Protein AF-A0A2A2KSS5-F1 (afdb_monomer)

Secondary structure (DSSP, 8-state):
----EEEEEETTEEEEEETTTTEEEEEEGGGEEEEEEETTEEEEEESS-EEEE-S-TTHHHHHHHHHHHHHHHHHHHHHTTPPPHHHHS--------------TTTT----

pLDDT: mean 75.96, std 18.93, range [24.42, 93.38]

Radius of gyration: 15.43 Å; Cα contacts (8 Å, |Δi|>4): 137; chains: 1; bounding box: 44×26×37 Å

Organism: NCBI:txid2018661

Mean predicted aligned error: 9.78 Å

Structure (mmCIF, N/CA/C/O backbone):
data_AF-A0A2A2KSS5-F1
#
_entry.id   AF-A0A2A2KSS5-F1
#
loop_
_atom_site.group_PDB
_atom_site.id
_atom_site.type_symbol
_atom_site.label_atom_id
_atom_site.label_alt_id
_atom_site.label_comp_id
_atom_site.label_asym_id
_atom_site.label_entity_id
_atom_site.label_seq_id
_atom_site.pdbx_PDB_ins_code
_atom_site.Cartn_x
_atom_site.Cartn_y
_atom_site.Cartn_z
_atom_site.occupancy
_atom_site.B_iso_or_equiv
_atom_site.auth_seq_id
_atom_site.auth_comp_id
_atom_site.auth_asym_id
_atom_site.auth_atom_id
_atom_site.pdbx_PDB_model_num
ATOM 1 N N . MET A 1 1 ? 13.606 13.148 -5.983 1.00 51.62 1 MET A N 1
ATOM 2 C CA . MET A 1 1 ? 14.806 12.299 -5.816 1.00 51.62 1 MET A CA 1
ATOM 3 C C . MET A 1 1 ? 14.362 10.860 -6.020 1.00 51.62 1 MET A C 1
ATOM 5 O O . MET A 1 1 ? 13.436 10.450 -5.338 1.00 51.62 1 MET A O 1
ATOM 9 N N . ALA A 1 2 ? 14.911 10.143 -7.002 1.00 62.12 2 ALA A N 1
ATOM 10 C CA . ALA A 1 2 ? 14.554 8.746 -7.258 1.00 62.12 2 ALA A CA 1
ATOM 11 C C . ALA A 1 2 ? 15.595 7.844 -6.593 1.00 62.12 2 ALA A C 1
ATOM 13 O O . ALA A 1 2 ? 16.792 8.055 -6.786 1.00 62.12 2 ALA A O 1
ATOM 14 N N . ILE A 1 3 ? 15.150 6.883 -5.785 1.00 73.44 3 ILE A N 1
ATOM 15 C CA . ILE A 1 3 ? 16.039 5.982 -5.050 1.00 73.44 3 ILE A CA 1
ATOM 16 C C . ILE A 1 3 ? 15.659 4.548 -5.391 1.00 73.44 3 ILE A C 1
ATOM 18 O O . ILE A 1 3 ? 14.482 4.192 -5.377 1.00 73.44 3 ILE A O 1
ATOM 22 N N . LYS A 1 4 ? 16.662 3.721 -5.696 1.00 79.06 4 LYS A N 1
ATOM 23 C CA . LYS A 1 4 ? 16.450 2.292 -5.918 1.00 79.06 4 LYS A CA 1
ATOM 24 C C . LYS A 1 4 ? 16.136 1.620 -4.582 1.00 79.06 4 LYS A C 1
ATOM 26 O O . LYS A 1 4 ? 16.956 1.661 -3.661 1.00 79.06 4 LYS A O 1
ATOM 31 N N . GLY A 1 5 ? 14.975 0.981 -4.504 1.00 80.81 5 GLY A N 1
ATOM 32 C CA . GLY A 1 5 ? 14.523 0.283 -3.310 1.00 80.81 5 GLY A CA 1
ATOM 33 C C . GLY A 1 5 ? 13.651 -0.924 -3.622 1.00 80.81 5 GLY A C 1
ATOM 34 O O . GLY A 1 5 ? 13.221 -1.120 -4.756 1.00 80.81 5 GLY A O 1
ATOM 35 N N . GLU A 1 6 ? 13.428 -1.736 -2.599 1.00 85.62 6 GLU A N 1
ATOM 36 C CA . GLU A 1 6 ? 12.534 -2.886 -2.594 1.00 85.62 6 GLU A CA 1
ATOM 37 C C . GLU A 1 6 ? 11.290 -2.532 -1.777 1.00 85.62 6 GLU A C 1
ATOM 39 O O . GLU A 1 6 ? 11.400 -2.031 -0.657 1.00 85.62 6 GLU A O 1
ATOM 44 N N . ALA A 1 7 ? 10.106 -2.775 -2.338 1.00 86.12 7 ALA A N 1
ATOM 45 C CA . ALA A 1 7 ? 8.838 -2.601 -1.643 1.00 86.12 7 ALA A CA 1
ATOM 46 C C . ALA A 1 7 ? 8.233 -3.975 -1.347 1.00 86.12 7 ALA A C 1
ATOM 48 O O . ALA A 1 7 ? 8.033 -4.779 -2.256 1.00 86.12 7 ALA A O 1
ATOM 49 N N . ARG A 1 8 ? 7.913 -4.240 -0.081 1.00 90.25 8 ARG A N 1
ATOM 50 C CA . ARG A 1 8 ? 7.323 -5.504 0.370 1.00 90.25 8 ARG A CA 1
ATOM 51 C C . ARG A 1 8 ? 6.219 -5.267 1.380 1.00 90.25 8 ARG A C 1
ATOM 53 O O . ARG A 1 8 ? 6.309 -4.378 2.223 1.00 90.25 8 ARG A O 1
ATOM 60 N N . VAL A 1 9 ? 5.175 -6.085 1.327 1.00 88.31 9 VAL A N 1
ATOM 61 C CA . VAL A 1 9 ? 4.149 -6.081 2.372 1.00 88.31 9 VAL A CA 1
ATOM 62 C C . VAL A 1 9 ? 4.586 -7.018 3.487 1.00 88.31 9 VAL A C 1
ATOM 64 O O . VAL A 1 9 ? 4.787 -8.210 3.265 1.00 88.31 9 VAL A O 1
ATOM 67 N N . GLN A 1 10 ? 4.696 -6.481 4.696 1.00 88.31 10 GLN A N 1
ATOM 68 C CA . GLN A 1 10 ? 5.010 -7.229 5.900 1.00 88.31 10 GLN A CA 1
ATOM 69 C C . GLN A 1 10 ? 3.878 -7.043 6.917 1.00 88.31 10 GLN A C 1
ATOM 71 O O . GLN A 1 10 ? 3.696 -5.968 7.488 1.00 88.31 10 GLN A O 1
ATOM 76 N N . TYR A 1 11 ? 3.106 -8.109 7.146 1.00 87.88 11 TYR A N 1
ATOM 77 C CA . TYR A 1 11 ? 1.932 -8.119 8.027 1.00 87.88 11 TYR A CA 1
ATOM 78 C C . TYR A 1 11 ? 0.890 -7.040 7.671 1.00 87.88 11 TYR A C 1
ATOM 80 O O . TYR A 1 11 ? 0.145 -7.188 6.703 1.00 87.88 11 TYR A O 1
ATOM 88 N N . SER A 1 12 ? 0.809 -5.981 8.477 1.00 88.19 12 SER A N 1
ATOM 89 C CA . SER A 1 12 ? -0.118 -4.857 8.339 1.00 88.19 12 SER A CA 1
ATOM 90 C C . SER A 1 12 ? 0.539 -3.607 7.747 1.00 88.19 12 SER A C 1
ATOM 92 O O . SER A 1 12 ? -0.116 -2.567 7.680 1.00 88.19 12 SER A O 1
ATOM 94 N N . SER A 1 13 ? 1.793 -3.698 7.293 1.00 90.75 13 SER A N 1
ATOM 95 C CA . SER A 1 13 ? 2.575 -2.560 6.806 1.00 90.75 13 SER A CA 1
ATOM 96 C C . SER A 1 13 ? 3.183 -2.813 5.428 1.00 90.75 13 SER A C 1
ATOM 98 O O . SER A 1 13 ? 3.660 -3.905 5.127 1.00 90.75 13 SER A O 1
ATOM 100 N N . LEU A 1 14 ? 3.207 -1.774 4.598 1.00 88.75 14 LEU A N 1
ATOM 101 C CA . LEU A 1 14 ? 4.047 -1.676 3.413 1.00 88.75 14 LEU A CA 1
ATOM 102 C C . LEU A 1 14 ? 5.426 -1.163 3.844 1.00 88.75 14 LEU A C 1
ATOM 104 O O . LEU A 1 14 ? 5.542 -0.069 4.398 1.00 88.75 14 LEU A O 1
ATOM 108 N N . VAL A 1 15 ? 6.458 -1.965 3.617 1.00 88.62 15 VAL A N 1
ATOM 109 C CA . VAL A 1 15 ? 7.848 -1.652 3.948 1.00 88.62 15 VAL A CA 1
ATOM 110 C C . VAL A 1 15 ? 8.596 -1.346 2.660 1.00 88.62 15 VAL A C 1
ATOM 112 O O . VAL A 1 15 ? 8.550 -2.133 1.716 1.00 88.62 15 VAL A O 1
ATOM 115 N N . ILE A 1 16 ? 9.263 -0.198 2.620 1.00 87.12 16 ILE A N 1
ATOM 116 C CA . ILE A 1 16 ? 10.089 0.241 1.497 1.00 87.12 16 ILE A CA 1
ATOM 117 C C . ILE A 1 16 ? 11.516 0.392 2.000 1.00 87.12 16 ILE A C 1
ATOM 119 O O . ILE A 1 16 ? 11.781 1.200 2.889 1.00 87.12 16 ILE A O 1
ATOM 123 N N . GLU A 1 17 ? 12.426 -0.380 1.424 1.00 86.31 17 GLU A N 1
ATOM 124 C CA . GLU A 1 17 ? 13.833 -0.420 1.808 1.00 86.31 17 GLU A CA 1
ATOM 125 C C . GLU A 1 17 ? 14.718 0.039 0.655 1.00 86.31 17 GLU A C 1
ATOM 127 O O . GLU A 1 17 ? 14.712 -0.539 -0.429 1.00 86.31 17 GLU A O 1
ATOM 132 N N . GLY A 1 18 ? 15.505 1.085 0.888 1.00 84.00 18 GLY A N 1
ATOM 133 C CA . GLY A 1 18 ? 16.544 1.541 -0.027 1.00 84.00 18 GLY A CA 1
ATOM 134 C C . GLY A 1 18 ? 17.898 0.960 0.350 1.00 84.00 18 GLY A C 1
ATOM 135 O O . GLY A 1 18 ? 18.271 0.945 1.524 1.00 84.00 18 GLY A O 1
ATOM 136 N N . LYS A 1 19 ? 18.673 0.519 -0.647 1.00 75.81 19 LYS A N 1
ATOM 137 C CA . LYS A 1 19 ? 20.056 0.067 -0.416 1.00 75.81 19 LYS A CA 1
ATOM 138 C C . LYS A 1 19 ? 21.033 1.249 -0.325 1.00 75.81 19 LYS A C 1
ATOM 140 O O . LYS A 1 19 ? 21.950 1.206 0.489 1.00 75.81 19 LYS A O 1
ATOM 145 N N . TYR A 1 20 ? 20.828 2.294 -1.138 1.00 73.12 20 TYR A N 1
ATOM 146 C CA . TYR A 1 20 ? 21.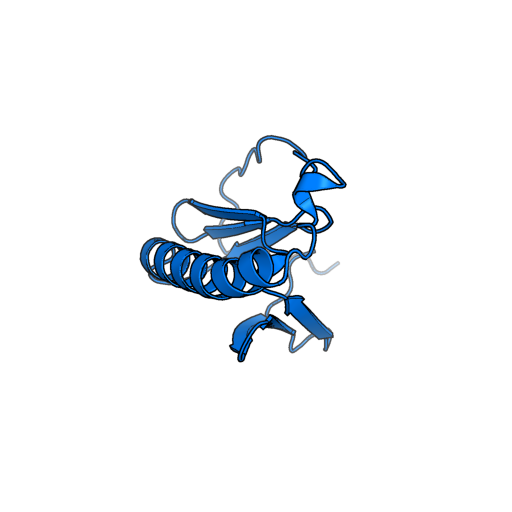671 3.498 -1.199 1.00 73.12 2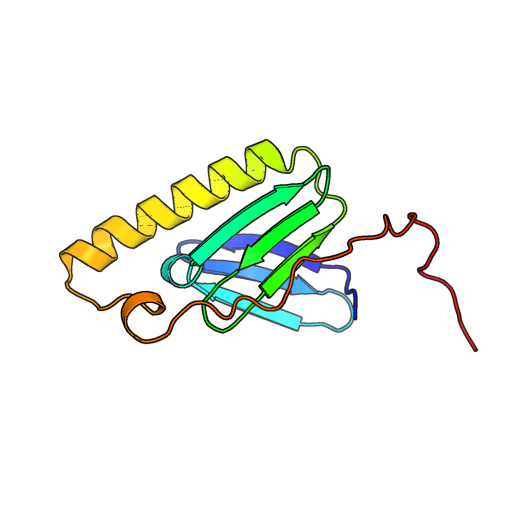0 TYR A CA 1
ATOM 147 C C . T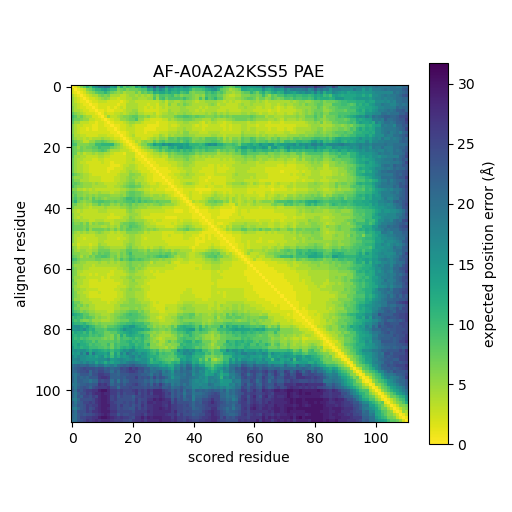YR A 1 20 ? 20.855 4.747 -1.608 1.00 73.12 20 TYR A C 1
ATOM 149 O O . TYR A 1 20 ? 20.405 4.797 -2.753 1.00 73.12 20 TYR A O 1
ATOM 157 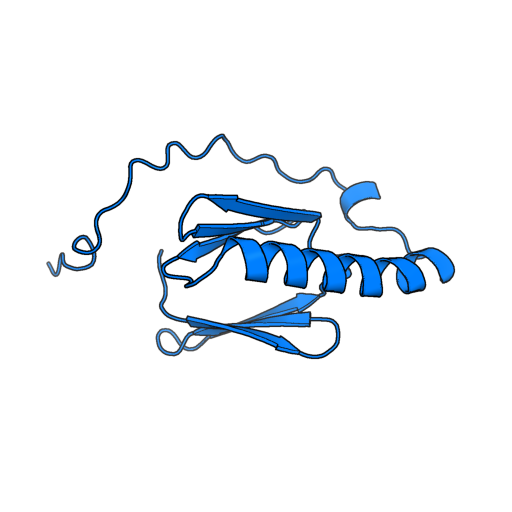N N . PRO A 1 21 ? 20.695 5.768 -0.737 1.00 72.81 21 PRO A N 1
ATOM 158 C CA . PRO A 1 21 ? 21.017 5.754 0.693 1.00 72.81 21 PRO A CA 1
ATOM 159 C C . PRO A 1 21 ? 20.269 4.630 1.419 1.00 72.81 21 PRO A C 1
ATOM 161 O O . PRO A 1 21 ? 19.196 4.212 0.986 1.00 72.81 21 PRO A O 1
ATOM 164 N N . LYS A 1 22 ? 20.851 4.114 2.506 1.00 80.06 22 LYS A N 1
ATOM 165 C CA . LYS A 1 22 ? 20.187 3.091 3.314 1.00 80.06 22 LYS A CA 1
ATOM 166 C C . LYS A 1 22 ? 19.040 3.744 4.075 1.00 80.06 22 LYS A C 1
ATOM 168 O O . LYS A 1 22 ? 19.283 4.584 4.938 1.00 80.06 22 LYS A O 1
ATOM 173 N N . PHE A 1 23 ? 17.812 3.363 3.754 1.00 83.56 23 PHE A N 1
ATOM 174 C CA . PHE A 1 23 ? 16.628 3.803 4.481 1.00 83.56 23 PHE A CA 1
ATOM 175 C C . PHE A 1 23 ? 15.611 2.672 4.543 1.00 83.56 23 PHE A C 1
ATOM 177 O O . PHE A 1 23 ? 15.571 1.810 3.667 1.00 83.56 23 PHE A O 1
ATOM 184 N N . GLU A 1 24 ? 14.782 2.701 5.574 1.00 85.56 24 GLU A N 1
ATOM 185 C CA . GLU A 1 24 ? 13.627 1.830 5.712 1.00 85.56 24 GLU A CA 1
ATOM 186 C C . GLU A 1 24 ? 12.444 2.720 6.076 1.00 85.56 24 GLU A C 1
ATOM 188 O O . GLU A 1 24 ? 12.501 3.480 7.042 1.00 85.56 24 GLU A O 1
ATOM 193 N N . MET A 1 25 ? 11.384 2.652 5.281 1.00 85.00 25 MET A N 1
ATOM 194 C CA . MET A 1 25 ? 10.135 3.348 5.543 1.00 85.00 25 MET A CA 1
ATOM 195 C C . MET A 1 25 ? 9.034 2.315 5.739 1.00 85.00 25 MET A C 1
ATOM 197 O O . MET A 1 25 ? 8.804 1.473 4.873 1.00 85.00 25 MET A O 1
ATOM 201 N N . ARG A 1 26 ? 8.339 2.387 6.876 1.00 88.69 26 ARG A N 1
ATOM 202 C CA . ARG A 1 26 ? 7.198 1.520 7.184 1.00 88.69 26 ARG A CA 1
ATOM 203 C C . ARG A 1 26 ? 5.918 2.331 7.179 1.00 88.69 26 ARG A C 1
ATOM 205 O O . ARG A 1 26 ? 5.767 3.257 7.970 1.00 88.69 26 ARG A O 1
ATOM 212 N N . ILE A 1 27 ? 4.985 1.944 6.322 1.00 87.94 27 ILE A N 1
ATOM 213 C CA . ILE A 1 27 ? 3.681 2.585 6.191 1.00 87.94 27 ILE A CA 1
ATOM 214 C C . ILE A 1 27 ? 2.606 1.568 6.555 1.00 87.94 27 ILE A C 1
ATOM 216 O O . ILE A 1 27 ? 2.484 0.554 5.869 1.00 87.94 27 ILE A O 1
ATOM 220 N N . PRO A 1 28 ? 1.788 1.810 7.589 1.00 89.56 28 PRO A N 1
ATOM 221 C CA . PRO A 1 28 ? 0.643 0.956 7.867 1.00 89.56 28 PRO A CA 1
ATOM 222 C C . PRO A 1 28 ? -0.329 0.955 6.682 1.00 89.56 28 PRO A C 1
ATOM 224 O O . PRO A 1 28 ? -0.707 2.011 6.176 1.00 89.56 28 PRO A O 1
ATOM 227 N N . LEU A 1 29 ? -0.792 -0.225 6.268 1.00 89.88 29 LEU A N 1
ATOM 228 C CA . LEU A 1 29 ? -1.701 -0.387 5.127 1.00 89.88 29 LEU A CA 1
ATOM 229 C C . LEU A 1 29 ? -3.007 0.401 5.304 1.00 89.88 29 LEU A C 1
ATOM 231 O O . LEU A 1 29 ? -3.574 0.883 4.330 1.00 89.88 29 LEU A O 1
ATOM 235 N N . VAL A 1 30 ? -3.466 0.584 6.544 1.00 89.12 30 VAL A N 1
ATOM 236 C CA . VAL A 1 30 ? -4.664 1.380 6.855 1.00 89.12 30 VAL A CA 1
ATOM 237 C C . VAL A 1 30 ? -4.518 2.866 6.499 1.00 89.12 30 VAL A C 1
ATOM 239 O O . VAL A 1 30 ? -5.530 3.502 6.210 1.00 89.12 30 VAL A O 1
ATOM 242 N N . LYS A 1 31 ? -3.283 3.397 6.466 1.00 85.75 31 LYS A N 1
ATOM 243 C CA . LYS A 1 31 ? -2.980 4.788 6.086 1.00 85.75 31 LYS A CA 1
ATOM 244 C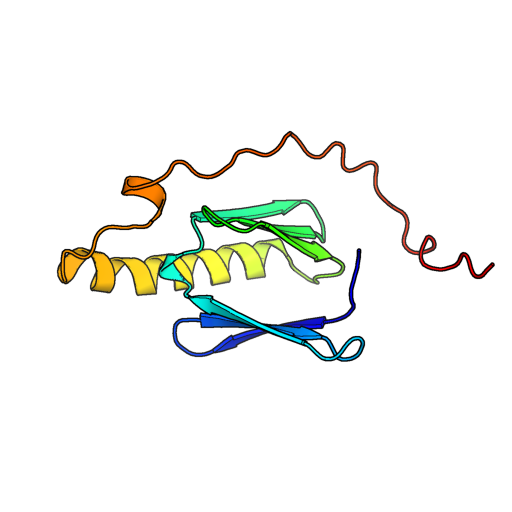 C . LYS A 1 31 ? -2.947 5.008 4.573 1.00 85.75 31 LYS A C 1
ATOM 246 O O . LYS A 1 31 ? -3.013 6.143 4.108 1.00 85.75 31 LYS A O 1
ATOM 251 N N . ILE A 1 32 ? -2.834 3.936 3.786 1.00 88.00 32 ILE A N 1
ATOM 252 C CA . ILE A 1 32 ? -2.879 4.027 2.326 1.00 88.00 32 ILE A CA 1
ATOM 253 C C . ILE A 1 32 ? -4.308 4.377 1.936 1.00 88.00 32 ILE A C 1
ATOM 255 O O . ILE A 1 32 ? -5.219 3.599 2.199 1.00 88.00 32 ILE A O 1
ATOM 259 N N . GLY A 1 33 ? -4.502 5.542 1.327 1.00 83.44 33 GLY A N 1
ATOM 260 C CA . GLY A 1 33 ? -5.790 6.057 0.871 1.00 83.44 33 GLY A CA 1
ATOM 261 C C . GLY A 1 33 ? -6.131 5.588 -0.536 1.00 83.44 33 GLY A C 1
ATOM 262 O O . GLY A 1 33 ? -7.255 5.150 -0.786 1.00 83.44 33 GLY A O 1
ATOM 263 N N . TYR A 1 34 ? -5.144 5.647 -1.427 1.00 86.50 34 TYR A N 1
ATOM 264 C CA . TYR A 1 34 ? -5.334 5.505 -2.858 1.00 86.50 34 TYR A CA 1
ATOM 265 C C . TYR A 1 34 ? -4.189 4.734 -3.510 1.00 86.50 34 TYR A C 1
ATOM 267 O O . TYR A 1 34 ? -3.031 4.883 -3.128 1.00 86.50 34 TYR A O 1
ATOM 275 N N . ILE A 1 35 ? -4.527 3.882 -4.476 1.00 90.12 35 ILE A N 1
ATOM 276 C CA . ILE A 1 35 ? -3.570 3.031 -5.186 1.00 90.12 35 ILE A CA 1
ATOM 277 C C . ILE A 1 35 ? -3.985 3.013 -6.655 1.00 90.12 35 ILE A C 1
ATOM 279 O O . ILE A 1 35 ? -5.059 2.496 -6.979 1.00 90.12 35 ILE A O 1
ATOM 283 N N . GLU A 1 36 ? -3.142 3.542 -7.530 1.00 89.44 36 GLU A N 1
ATOM 284 C CA . GLU A 1 36 ? -3.326 3.571 -8.980 1.00 89.44 36 GLU A CA 1
ATOM 285 C C . GLU A 1 36 ? -2.133 2.952 -9.698 1.00 89.44 36 GLU A C 1
ATOM 287 O O . GLU A 1 36 ? -1.034 2.870 -9.157 1.00 89.44 36 GLU A O 1
ATOM 292 N N . SER A 1 37 ? -2.369 2.491 -10.923 1.00 88.06 37 SER A N 1
ATOM 293 C CA . SER A 1 37 ? -1.313 1.995 -11.800 1.00 88.06 37 SER A CA 1
ATOM 294 C C . SER A 1 37 ? -1.474 2.612 -13.181 1.00 88.06 37 SER A C 1
ATOM 296 O O . SER A 1 37 ? -2.562 2.512 -13.755 1.00 88.06 37 SER A O 1
ATOM 298 N N . GLU A 1 38 ? -0.400 3.154 -13.736 1.00 85.31 38 GLU A N 1
ATOM 299 C CA . GLU A 1 38 ? -0.340 3.649 -15.109 1.00 85.31 38 GLU A CA 1
ATOM 300 C C . GLU A 1 38 ? 0.892 3.033 -15.780 1.00 85.31 38 GLU A C 1
ATOM 302 O O . GLU A 1 38 ? 2.025 3.333 -15.412 1.00 85.31 38 GLU A O 1
ATOM 307 N N . GLY A 1 39 ? 0.680 2.100 -16.712 1.00 83.50 39 GLY A N 1
ATOM 308 C CA . GLY A 1 39 ? 1.775 1.345 -17.330 1.00 83.50 39 GLY A CA 1
ATOM 309 C C . GLY A 1 39 ? 2.569 0.515 -16.312 1.00 83.50 39 GLY A C 1
ATOM 310 O O . GLY A 1 39 ? 2.019 -0.385 -15.678 1.00 83.50 39 GLY A O 1
ATOM 311 N N . ASP A 1 40 ? 3.860 0.815 -16.180 1.00 82.75 40 ASP A N 1
ATOM 312 C CA . ASP A 1 40 ? 4.826 0.196 -15.260 1.00 82.75 40 ASP A CA 1
ATOM 313 C C . ASP A 1 40 ? 4.997 0.972 -13.938 1.00 82.75 40 ASP A C 1
ATOM 315 O O . ASP A 1 40 ? 5.868 0.647 -13.121 1.00 82.75 40 ASP A O 1
ATOM 319 N N . ILE A 1 41 ? 4.168 1.999 -13.730 1.00 85.00 41 ILE A N 1
ATOM 320 C CA . ILE A 1 41 ? 4.207 2.889 -12.572 1.00 85.00 41 ILE A CA 1
ATOM 321 C C . ILE A 1 41 ? 3.080 2.514 -11.610 1.00 85.00 41 ILE A C 1
ATOM 323 O O . I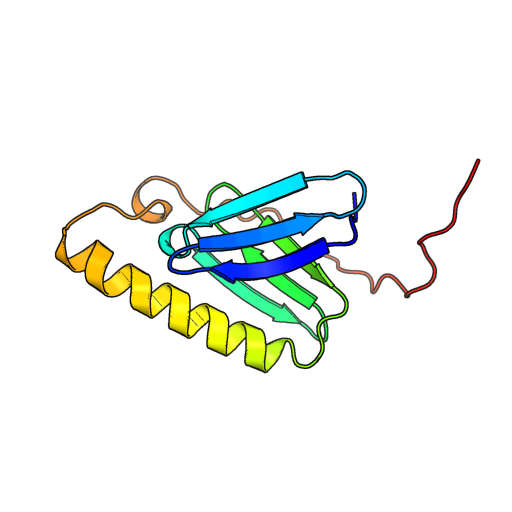LE A 1 41 ? 1.914 2.432 -12.003 1.00 85.00 41 ILE A O 1
ATOM 327 N N . LEU A 1 42 ? 3.416 2.333 -10.332 1.00 89.31 42 LEU A N 1
ATOM 328 C CA . LEU A 1 42 ? 2.451 2.200 -9.241 1.00 89.31 42 LEU A CA 1
ATOM 329 C C . LEU A 1 42 ? 2.477 3.466 -8.376 1.00 89.31 42 LEU A C 1
ATOM 331 O O . LEU A 1 42 ? 3.504 3.800 -7.785 1.00 89.31 42 LEU A O 1
ATOM 335 N N . ASP A 1 43 ? 1.341 4.151 -8.287 1.00 89.38 43 ASP A N 1
ATOM 336 C CA . ASP A 1 43 ? 1.144 5.351 -7.472 1.00 89.38 43 ASP A CA 1
ATOM 337 C C . ASP A 1 43 ? 0.362 4.987 -6.206 1.00 89.38 43 ASP A C 1
ATOM 339 O O . ASP A 1 43 ? -0.805 4.593 -6.266 1.00 89.38 43 ASP A O 1
ATOM 343 N N . VAL A 1 44 ? 1.016 5.096 -5.051 1.00 88.19 44 VAL A N 1
ATOM 344 C CA . VAL A 1 44 ? 0.452 4.788 -3.734 1.00 88.19 44 VAL A CA 1
ATOM 345 C C . VAL A 1 44 ? 0.409 6.068 -2.910 1.00 88.19 44 VAL A C 1
ATOM 347 O O . VAL A 1 44 ? 1.448 6.640 -2.580 1.00 88.19 44 VAL A O 1
ATOM 350 N N . ARG A 1 45 ? -0.793 6.508 -2.534 1.00 87.44 45 ARG A N 1
ATOM 351 C CA . ARG A 1 45 ? -1.020 7.758 -1.795 1.00 87.44 45 ARG A CA 1
ATOM 352 C C . ARG A 1 45 ? -1.695 7.481 -0.460 1.00 87.44 45 ARG A C 1
ATOM 354 O O . ARG A 1 45 ? -2.626 6.678 -0.377 1.00 87.44 45 ARG A O 1
ATOM 361 N N . GLY A 1 46 ? -1.247 8.169 0.575 1.00 83.50 46 GLY A N 1
ATOM 362 C CA . GLY A 1 46 ? -1.948 8.340 1.844 1.00 83.50 46 GLY A CA 1
ATOM 363 C C . GLY A 1 46 ? -2.272 9.812 2.070 1.00 83.50 46 GLY A C 1
ATOM 364 O O . GLY A 1 46 ? -2.085 10.632 1.176 1.00 83.50 46 GLY A O 1
ATOM 365 N N . CYS A 1 47 ? -2.744 10.158 3.266 1.00 79.06 47 CYS A N 1
ATOM 366 C CA . CYS A 1 47 ? -3.048 11.558 3.582 1.00 79.06 47 CYS A CA 1
ATOM 367 C C . CYS A 1 47 ? -1.776 12.419 3.667 1.00 79.06 47 CYS A C 1
ATOM 369 O O . CYS A 1 47 ? -1.780 13.561 3.223 1.00 79.06 47 CYS A O 1
ATOM 371 N N . GLU A 1 48 ? -0.688 11.843 4.188 1.00 78.31 48 GLU A N 1
ATOM 372 C CA . GLU A 1 48 ? 0.575 12.542 4.476 1.00 78.31 48 GLU A CA 1
ATOM 373 C C . GLU A 1 48 ? 1.732 12.133 3.548 1.00 78.31 48 GLU A C 1
ATOM 375 O O . GLU A 1 48 ? 2.856 12.609 3.701 1.00 78.31 48 GLU A O 1
ATOM 380 N N . PHE A 1 49 ? 1.504 11.212 2.607 1.00 81.12 49 PHE A N 1
ATOM 381 C CA . PHE A 1 49 ? 2.571 10.681 1.759 1.00 81.12 49 PHE A CA 1
ATOM 382 C C . PHE A 1 49 ? 2.085 10.319 0.359 1.00 81.12 49 PHE A C 1
ATOM 384 O O . PHE A 1 49 ? 0.937 9.929 0.145 1.00 81.12 49 PHE A O 1
ATOM 391 N N . ARG A 1 50 ? 3.020 10.348 -0.589 1.00 85.50 50 ARG A N 1
ATOM 392 C CA . ARG A 1 50 ? 2.847 9.833 -1.945 1.00 85.50 50 ARG A CA 1
ATOM 393 C C . ARG A 1 50 ? 4.105 9.096 -2.370 1.00 85.50 50 ARG A C 1
ATOM 395 O O . ARG A 1 50 ? 5.208 9.622 -2.241 1.00 85.50 50 ARG A O 1
ATOM 402 N N . ILE A 1 51 ? 3.933 7.886 -2.883 1.00 86.06 51 ILE A N 1
ATOM 403 C CA . ILE A 1 51 ? 5.011 7.022 -3.349 1.00 86.06 51 ILE A CA 1
ATOM 404 C C . ILE A 1 51 ? 4.733 6.656 -4.796 1.00 86.06 51 ILE A C 1
ATOM 406 O O . ILE A 1 51 ? 3.688 6.095 -5.111 1.00 86.06 51 ILE A O 1
ATOM 410 N N . LEU A 1 52 ? 5.711 6.926 -5.652 1.00 87.75 52 LEU A N 1
ATOM 411 C CA . LEU A 1 52 ? 5.727 6.461 -7.030 1.00 87.75 52 LEU A CA 1
ATOM 412 C C . LEU A 1 52 ? 6.775 5.360 -7.140 1.00 87.75 52 LEU A C 1
ATOM 414 O O . LEU A 1 52 ? 7.960 5.600 -6.894 1.00 87.75 52 LEU A O 1
ATOM 418 N N . LEU A 1 53 ? 6.332 4.156 -7.478 1.00 85.81 53 LEU A N 1
ATOM 419 C CA . LEU A 1 53 ? 7.202 3.022 -7.747 1.00 85.81 53 LEU A CA 1
ATOM 420 C C . LEU A 1 53 ? 7.270 2.813 -9.260 1.00 85.81 53 LEU A C 1
ATOM 422 O O . LEU A 1 53 ? 6.237 2.733 -9.916 1.00 85.81 53 LEU A O 1
ATOM 426 N N . PHE A 1 54 ? 8.485 2.728 -9.795 1.00 86.62 54 PHE A N 1
ATOM 427 C CA . PHE A 1 54 ? 8.758 2.596 -11.228 1.00 86.62 54 PHE A CA 1
ATOM 428 C C . PHE A 1 54 ? 9.400 1.242 -11.530 1.00 86.62 54 PHE A C 1
ATOM 430 O O . PHE A 1 54 ? 10.073 0.677 -10.664 1.00 86.62 54 PHE A O 1
ATOM 437 N N . GLY A 1 55 ? 9.252 0.756 -12.767 1.00 81.25 55 GLY A N 1
ATOM 438 C CA . GLY A 1 55 ? 9.882 -0.488 -13.214 1.00 81.25 55 GLY A CA 1
ATOM 439 C C . GLY A 1 55 ? 9.267 -1.738 -12.584 1.00 81.25 55 GLY A C 1
ATOM 440 O O . GLY A 1 55 ? 9.972 -2.719 -12.351 1.00 81.25 55 GLY A O 1
ATOM 441 N N . ILE A 1 56 ? 7.971 -1.689 -12.265 1.00 81.12 56 ILE A N 1
ATOM 442 C CA . ILE A 1 56 ? 7.241 -2.834 -11.727 1.00 81.12 56 ILE A CA 1
ATOM 443 C C . ILE A 1 56 ? 6.681 -3.663 -12.882 1.00 81.12 56 ILE A C 1
ATOM 445 O O . ILE A 1 56 ? 5.828 -3.205 -13.645 1.00 81.12 56 ILE A O 1
ATOM 449 N N . GLU A 1 57 ? 7.092 -4.925 -12.958 1.00 83.50 57 GLU A N 1
ATOM 450 C CA . GLU A 1 57 ? 6.437 -5.898 -13.826 1.00 83.50 57 GLU A CA 1
ATOM 451 C C . GLU A 1 57 ? 5.037 -6.216 -13.289 1.00 83.50 57 GLU A C 1
ATOM 453 O O . GLU A 1 57 ? 4.856 -6.521 -12.1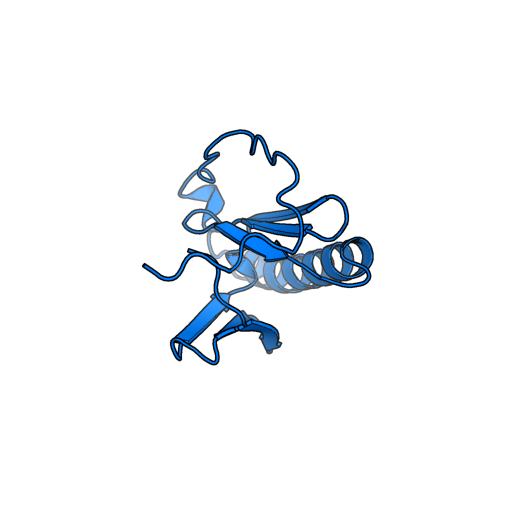10 1.00 83.50 57 GLU A O 1
ATOM 458 N N . ASN A 1 58 ? 4.029 -6.152 -14.162 1.00 86.06 58 ASN A N 1
ATOM 459 C CA . ASN A 1 58 ? 2.636 -6.436 -13.817 1.00 86.06 58 ASN A CA 1
ATOM 460 C C . ASN A 1 58 ? 2.057 -5.509 -12.718 1.00 86.06 58 ASN A C 1
ATOM 462 O O . ASN A 1 58 ? 1.374 -5.949 -11.785 1.00 86.06 58 ASN A O 1
ATOM 466 N N . ALA A 1 59 ? 2.297 -4.198 -12.858 1.00 87.12 59 ALA A N 1
ATOM 467 C CA . ALA A 1 59 ? 1.824 -3.165 -11.931 1.00 87.12 59 ALA A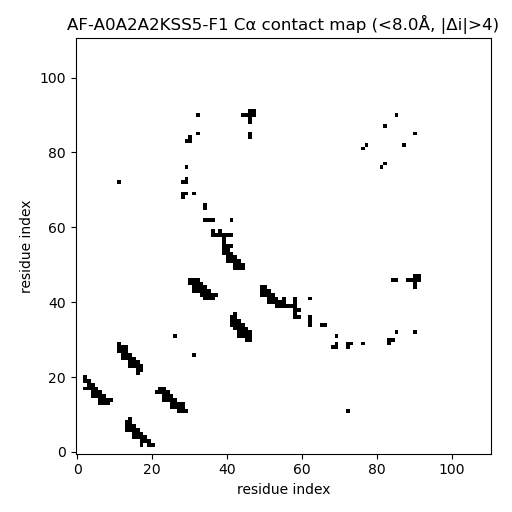 CA 1
ATOM 468 C C . ALA A 1 59 ? 0.308 -3.225 -11.660 1.00 87.12 59 ALA A C 1
ATOM 470 O O . ALA A 1 59 ? -0.121 -2.989 -10.532 1.00 87.12 59 ALA A O 1
ATOM 471 N N . ALA A 1 60 ? -0.506 -3.602 -12.653 1.00 88.69 60 ALA A N 1
ATOM 472 C CA . ALA A 1 60 ? -1.953 -3.757 -12.489 1.00 88.69 60 ALA A CA 1
ATOM 473 C C . ALA A 1 60 ? -2.325 -4.876 -11.497 1.00 88.69 60 ALA A C 1
ATOM 475 O O . ALA A 1 60 ? -3.168 -4.668 -10.625 1.00 88.69 60 ALA A O 1
ATOM 476 N N . SER A 1 61 ? -1.664 -6.036 -11.573 1.00 91.00 61 SER A N 1
ATOM 477 C CA . SER A 1 61 ? -1.931 -7.135 -10.635 1.00 91.00 61 SER A CA 1
ATOM 478 C C . SER A 1 61 ? -1.457 -6.790 -9.225 1.00 91.00 61 SER A C 1
ATOM 480 O O . SER A 1 61 ? -2.156 -7.062 -8.249 1.00 91.00 61 SER A O 1
ATOM 482 N N . ILE A 1 62 ? -0.297 -6.136 -9.106 1.00 89.44 62 ILE A N 1
ATOM 483 C CA . ILE A 1 62 ? 0.233 -5.684 -7.812 1.00 89.44 62 ILE A CA 1
ATOM 484 C C . ILE A 1 62 ? -0.681 -4.625 -7.193 1.00 89.44 62 ILE A C 1
ATOM 486 O O . ILE A 1 62 ? -0.967 -4.701 -6.000 1.00 89.44 62 ILE A O 1
ATOM 490 N N . ARG A 1 63 ? -1.201 -3.684 -7.990 1.00 92.06 63 ARG A N 1
ATOM 491 C CA . ARG A 1 63 ? -2.209 -2.706 -7.560 1.00 92.06 63 ARG A CA 1
ATOM 492 C C . ARG A 1 63 ? -3.421 -3.398 -6.948 1.00 92.06 63 ARG A C 1
ATOM 494 O O . ARG A 1 63 ? -3.833 -3.039 -5.846 1.00 92.06 63 ARG A O 1
ATOM 501 N N . ASP A 1 64 ? -3.998 -4.366 -7.653 1.00 93.25 64 ASP A N 1
ATOM 502 C CA . ASP A 1 64 ? -5.218 -5.040 -7.204 1.00 93.25 64 ASP A CA 1
ATOM 503 C C . ASP A 1 64 ? -4.968 -5.886 -5.951 1.00 93.25 64 ASP A C 1
ATOM 505 O O . ASP A 1 64 ? -5.771 -5.864 -5.014 1.00 93.25 64 ASP A O 1
ATOM 509 N N . TRP A 1 65 ? -3.803 -6.529 -5.865 1.00 92.81 65 TRP A N 1
ATOM 510 C CA . TRP A 1 65 ? -3.378 -7.241 -4.664 1.00 92.81 65 TRP A CA 1
ATOM 511 C C . TRP A 1 65 ? -3.179 -6.302 -3.465 1.00 92.81 65 TRP A C 1
ATOM 513 O O . TRP A 1 65 ? -3.680 -6.568 -2.370 1.00 92.81 65 TRP A O 1
ATOM 523 N N . LEU A 1 66 ? -2.519 -5.157 -3.665 1.00 91.06 66 LEU A N 1
ATOM 524 C CA . LEU A 1 66 ? -2.309 -4.157 -2.618 1.00 91.06 66 LEU A CA 1
ATOM 525 C C . LEU A 1 66 ? -3.647 -3.580 -2.128 1.00 91.06 66 LEU A C 1
ATOM 527 O O . LEU A 1 66 ? -3.861 -3.452 -0.922 1.00 91.06 66 LEU A O 1
ATOM 531 N N . ARG A 1 67 ? -4.581 -3.293 -3.046 1.00 92.88 67 ARG A N 1
ATOM 532 C CA . ARG A 1 67 ? -5.945 -2.843 -2.716 1.00 92.88 67 ARG A CA 1
ATOM 533 C C . ARG A 1 67 ? -6.672 -3.862 -1.847 1.00 92.88 67 ARG A C 1
ATOM 535 O O . ARG A 1 67 ? -7.241 -3.485 -0.823 1.00 92.88 67 ARG A O 1
ATOM 542 N N . PHE A 1 68 ? -6.611 -5.142 -2.213 1.00 93.38 68 PHE A N 1
ATOM 543 C CA . PHE A 1 68 ? -7.209 -6.218 -1.424 1.00 93.38 68 PHE A CA 1
ATOM 544 C C . PHE A 1 68 ? -6.652 -6.254 0.006 1.00 93.38 68 PHE A C 1
ATOM 546 O O . PHE A 1 68 ? -7.411 -6.317 0.975 1.00 93.38 68 PHE A O 1
ATOM 553 N N . LEU A 1 69 ? -5.332 -6.144 0.159 1.00 91.50 69 LEU A N 1
ATOM 554 C CA . LEU A 1 69 ? -4.688 -6.135 1.471 1.00 91.50 69 LEU A CA 1
ATOM 555 C C . LEU A 1 69 ? -5.066 -4.923 2.321 1.00 91.50 69 LEU A C 1
ATOM 557 O O . LEU A 1 69 ? -5.311 -5.074 3.518 1.00 91.50 69 LEU A O 1
ATOM 561 N N . VAL A 1 70 ? -5.144 -3.736 1.720 1.00 91.31 70 VAL A N 1
ATOM 562 C CA . VAL A 1 70 ? -5.588 -2.524 2.417 1.00 91.31 70 VAL A CA 1
ATOM 563 C C . VAL A 1 70 ? -7.017 -2.697 2.925 1.00 91.31 70 VAL A C 1
ATOM 565 O O . VAL A 1 70 ? -7.275 -2.468 4.107 1.00 91.31 70 VAL A O 1
ATOM 568 N N . VAL A 1 71 ? -7.938 -3.169 2.079 1.00 90.12 71 VAL A N 1
ATOM 569 C CA . VAL A 1 71 ? -9.330 -3.432 2.482 1.00 90.12 71 VAL A CA 1
ATOM 570 C C . VAL A 1 71 ? -9.383 -4.442 3.628 1.00 90.12 71 VAL A C 1
ATOM 572 O O . VAL A 1 71 ? -10.068 -4.201 4.624 1.00 90.12 71 VAL A O 1
ATOM 575 N N . ARG A 1 72 ? -8.595 -5.522 3.550 1.00 90.56 72 ARG A N 1
ATOM 576 C CA . ARG A 1 72 ? -8.508 -6.539 4.607 1.00 90.56 72 ARG A CA 1
ATOM 577 C C . ARG A 1 72 ? -8.098 -5.955 5.960 1.00 90.56 72 ARG A C 1
ATOM 579 O O . ARG A 1 72 ? -8.596 -6.421 6.977 1.00 90.56 72 ARG A O 1
ATOM 586 N N . GLN A 1 73 ? -7.215 -4.958 5.992 1.00 87.69 73 GLN A N 1
ATOM 587 C CA . GLN A 1 73 ? -6.800 -4.304 7.240 1.00 87.69 73 GLN A CA 1
ATOM 588 C C . GLN A 1 73 ? -7.810 -3.256 7.727 1.00 87.69 73 GLN A C 1
ATOM 590 O O . GLN A 1 73 ? -7.966 -3.051 8.930 1.00 87.69 73 GLN A O 1
ATOM 595 N N . ARG A 1 74 ? -8.534 -2.607 6.809 1.00 87.06 74 ARG A N 1
ATOM 596 C CA . ARG A 1 74 ? -9.545 -1.597 7.151 1.00 87.06 74 ARG A CA 1
ATOM 597 C C . ARG A 1 74 ? -10.800 -2.191 7.788 1.00 87.06 74 ARG A C 1
ATOM 599 O O . ARG A 1 74 ? -11.389 -1.535 8.640 1.00 87.06 74 ARG A O 1
ATOM 606 N N . VAL A 1 75 ? -11.202 -3.410 7.418 1.00 87.56 75 VAL A N 1
ATOM 607 C CA . VAL A 1 75 ? -12.398 -4.055 7.993 1.00 87.56 75 VAL A CA 1
ATOM 608 C C . VAL A 1 75 ? -12.275 -4.220 9.519 1.00 87.56 75 VAL A C 1
ATOM 610 O O . VAL A 1 75 ? -13.122 -3.677 10.226 1.00 87.56 75 VAL A O 1
ATOM 613 N N . PRO A 1 76 ? -11.216 -4.852 10.070 1.00 85.94 76 PRO A N 1
ATOM 614 C CA . PRO A 1 76 ? -11.001 -4.896 11.517 1.00 85.94 76 PRO A CA 1
ATOM 615 C C . PRO A 1 76 ? -10.893 -3.507 12.153 1.00 85.94 76 PRO A C 1
ATOM 617 O O . PRO A 1 76 ? -11.476 -3.270 13.205 1.00 85.94 76 PRO A O 1
ATOM 620 N N . HIS A 1 77 ? -10.194 -2.572 11.502 1.00 84.25 77 HIS A N 1
ATOM 621 C CA . HIS A 1 77 ? -10.030 -1.205 12.004 1.00 84.25 77 HIS A CA 1
ATOM 622 C C . HIS A 1 77 ? -11.378 -0.489 12.194 1.00 84.25 77 HIS A C 1
ATOM 624 O O . HIS A 1 77 ? -11.601 0.161 13.214 1.00 84.25 77 HIS A O 1
ATOM 630 N N . SER A 1 78 ? -12.300 -0.669 11.241 1.00 83.69 78 SER A N 1
ATOM 631 C CA . SER A 1 78 ? -13.660 -0.130 11.314 1.00 83.69 78 SER A CA 1
ATOM 632 C C . SER A 1 78 ? -14.497 -0.789 12.410 1.00 83.69 78 SER A C 1
ATOM 634 O O . SER A 1 78 ? -15.292 -0.103 13.043 1.00 83.69 78 SER A O 1
ATOM 636 N N . LEU A 1 79 ? -14.336 -2.097 12.642 1.00 85.62 79 LEU A N 1
ATOM 637 C CA . LEU A 1 79 ? -15.062 -2.822 13.695 1.00 85.62 79 LEU A CA 1
ATOM 638 C C . LEU A 1 79 ? -14.647 -2.376 15.104 1.00 85.62 79 LEU A C 1
ATOM 640 O O . LEU A 1 79 ? -15.468 -2.386 16.013 1.00 85.62 79 LEU A O 1
ATOM 644 N N . ILE A 1 80 ? -13.389 -1.963 15.276 1.00 87.19 80 ILE A N 1
ATOM 645 C CA . ILE A 1 80 ? -12.858 -1.431 16.543 1.00 87.19 80 ILE A CA 1
ATOM 646 C C . ILE A 1 80 ? -13.285 0.040 16.752 1.00 87.19 80 ILE A C 1
ATOM 648 O O . ILE A 1 80 ? -13.117 0.589 17.836 1.00 87.19 80 ILE A O 1
ATOM 652 N N . GLY A 1 81 ? -13.875 0.685 15.738 1.00 81.69 81 GLY A N 1
ATOM 653 C CA . GLY A 1 81 ? -14.347 2.070 15.823 1.00 81.69 81 GLY A CA 1
ATOM 654 C C . GLY A 1 81 ? -13.225 3.111 15.801 1.00 81.69 81 GLY A C 1
ATOM 655 O O . GLY A 1 81 ? -13.431 4.244 16.229 1.00 81.69 81 GLY A O 1
ATOM 656 N N . LEU A 1 82 ? -12.035 2.744 15.316 1.00 80.38 82 LEU A N 1
ATOM 657 C CA . LEU A 1 82 ? -10.924 3.682 15.186 1.00 80.38 82 LEU A CA 1
ATOM 658 C C . LEU A 1 82 ? -11.139 4.593 13.965 1.00 80.38 82 LEU A C 1
ATOM 660 O O . LEU A 1 82 ? -11.431 4.084 12.876 1.00 80.38 82 LEU A O 1
ATOM 664 N N . PRO A 1 83 ? -10.967 5.921 14.109 1.00 79.25 83 PRO A N 1
ATOM 665 C CA . PRO A 1 83 ? -11.133 6.851 13.000 1.00 79.25 83 PRO A CA 1
ATOM 666 C C . PRO A 1 83 ? -10.045 6.629 11.948 1.00 79.25 83 PRO A C 1
ATOM 668 O O . PRO A 1 83 ? -8.873 6.431 12.273 1.00 79.25 83 PRO A O 1
ATOM 671 N N . PHE A 1 84 ? -10.422 6.675 10.674 1.00 79.25 84 PHE A N 1
ATOM 672 C CA . PHE A 1 84 ? -9.455 6.642 9.584 1.00 79.25 84 PHE A CA 1
ATOM 673 C C . PHE A 1 84 ? -8.827 8.019 9.372 1.00 79.25 84 PHE A C 1
ATOM 675 O O . PHE A 1 84 ? -9.495 9.040 9.503 1.00 79.25 84 PHE A O 1
ATOM 682 N N . GLU A 1 85 ? -7.563 8.058 8.950 1.00 73.75 85 GLU A N 1
ATOM 683 C CA . GLU A 1 85 ? -6.859 9.329 8.715 1.00 73.75 85 GLU A CA 1
ATOM 684 C C . GLU A 1 85 ? -7.572 10.227 7.701 1.00 73.75 85 GLU A C 1
ATOM 686 O O . GLU A 1 85 ? -7.680 11.429 7.924 1.00 73.75 85 GLU A O 1
ATOM 691 N N . TRP A 1 86 ? -8.157 9.643 6.650 1.00 69.81 86 TRP A N 1
ATOM 692 C CA . TRP A 1 86 ? -8.901 10.389 5.630 1.00 69.81 86 TRP A CA 1
ATOM 693 C C . TRP A 1 86 ? -10.223 10.988 6.140 1.00 69.81 86 TRP A C 1
ATOM 695 O O . TRP A 1 86 ? -10.795 11.854 5.484 1.00 69.81 86 TRP A O 1
ATOM 705 N N . GLN A 1 87 ? -10.728 10.538 7.295 1.00 68.31 87 GLN A N 1
ATOM 706 C CA . GLN A 1 87 ? -11.875 11.165 7.965 1.00 68.31 87 GLN A CA 1
ATOM 707 C C . GLN A 1 87 ? -11.458 12.405 8.764 1.00 68.31 87 GLN A C 1
ATOM 709 O O . GLN A 1 87 ? -12.295 13.261 9.036 1.00 68.31 87 GLN A O 1
ATOM 714 N N . VAL A 1 88 ? -10.183 12.492 9.153 1.00 73.12 88 VAL A N 1
ATOM 715 C CA . VAL A 1 88 ? -9.633 13.585 9.966 1.00 73.12 88 VAL A CA 1
ATOM 716 C C . VAL A 1 88 ? -8.979 14.648 9.083 1.00 73.12 88 VAL A C 1
ATOM 718 O O . VAL A 1 88 ? -9.061 15.834 9.391 1.00 73.12 88 VAL A O 1
ATOM 721 N N . GLN A 1 89 ? -8.351 14.244 7.976 1.00 68.75 89 GLN A N 1
ATOM 722 C CA . GLN A 1 89 ? -7.705 15.140 7.019 1.00 68.75 89 GLN A CA 1
ATOM 723 C C . GLN A 1 89 ? -7.977 14.679 5.580 1.00 68.75 89 GLN A C 1
ATOM 725 O O . GLN A 1 89 ? -7.845 13.490 5.289 1.00 68.75 89 GLN A O 1
ATOM 730 N N . PRO A 1 90 ? -8.335 15.584 4.653 1.00 65.69 90 PRO A N 1
ATOM 731 C CA . PRO A 1 90 ? -8.462 15.222 3.249 1.00 65.69 90 PRO A CA 1
ATOM 732 C C . PRO A 1 90 ? -7.098 14.803 2.687 1.00 65.69 90 PRO A C 1
ATOM 734 O O . PRO A 1 90 ? -6.067 15.384 3.025 1.00 65.69 90 PRO A O 1
ATOM 737 N N . VAL A 1 91 ? -7.100 13.800 1.806 1.00 63.50 91 VAL A N 1
ATOM 738 C CA . VAL A 1 91 ? -5.896 13.387 1.071 1.00 63.50 91 VAL A CA 1
ATOM 739 C C . VAL A 1 91 ? -5.386 14.583 0.268 1.00 63.50 91 VAL A C 1
ATOM 741 O O . VAL A 1 91 ? -6.147 15.163 -0.508 1.00 63.50 91 VAL A O 1
ATOM 744 N N . GLN A 1 92 ? -4.120 14.964 0.462 1.00 61.28 92 GLN A N 1
ATOM 745 C CA . GLN A 1 92 ? -3.517 16.058 -0.296 1.00 61.28 92 GLN A CA 1
ATOM 746 C C . GLN A 1 92 ? -3.439 15.671 -1.776 1.00 61.28 92 GLN A C 1
ATOM 748 O O . GLN A 1 92 ? -2.664 14.801 -2.176 1.00 61.28 92 GLN A O 1
ATOM 753 N N . ASP A 1 93 ? -4.277 16.308 -2.593 1.00 56.41 93 ASP A N 1
ATOM 754 C CA . ASP A 1 93 ? -4.327 16.094 -4.037 1.00 56.41 93 ASP A CA 1
ATOM 755 C C . ASP A 1 93 ? -3.298 17.009 -4.715 1.00 56.41 93 ASP A C 1
ATOM 757 O O . ASP A 1 93 ? -3.615 18.007 -5.369 1.00 56.41 93 ASP A O 1
ATOM 761 N N . ASP A 1 94 ? -2.018 16.711 -4.496 1.00 51.38 94 ASP A N 1
ATOM 762 C CA . ASP A 1 94 ? -0.933 17.445 -5.138 1.00 51.38 94 ASP A CA 1
ATOM 763 C C . ASP A 1 94 ? -0.837 17.047 -6.615 1.00 51.38 94 ASP A C 1
ATOM 765 O O . ASP A 1 94 ? -0.076 16.157 -6.993 1.00 51.38 94 ASP A O 1
ATOM 769 N N . LYS A 1 95 ? -1.630 17.763 -7.425 1.00 53.66 95 LYS A N 1
ATOM 770 C CA . LYS A 1 95 ? -1.558 17.976 -8.881 1.00 53.66 95 LYS A CA 1
ATOM 771 C C . LYS A 1 95 ? -1.512 16.717 -9.763 1.00 53.66 95 LYS A C 1
ATOM 773 O O . LYS A 1 95 ? -0.763 15.762 -9.561 1.00 53.66 95 LYS A O 1
ATOM 778 N N . ARG A 1 96 ? -2.262 16.791 -10.873 1.00 44.09 96 ARG A N 1
ATOM 779 C CA . ARG A 1 96 ? -2.097 15.903 -12.032 1.00 44.09 96 ARG A CA 1
ATOM 780 C C . ARG A 1 96 ? -0.620 15.866 -12.405 1.00 44.09 96 ARG A C 1
ATOM 782 O O . ARG A 1 96 ? -0.038 16.880 -12.790 1.00 44.09 96 ARG A O 1
ATOM 789 N N . LEU A 1 97 ? -0.023 14.697 -12.247 1.00 46.31 97 LEU A N 1
ATOM 790 C CA . LEU A 1 97 ? 1.310 14.421 -12.731 1.00 46.31 97 LEU A CA 1
ATOM 791 C C . LEU A 1 97 ? 1.276 14.569 -14.258 1.00 46.31 97 LEU A C 1
ATOM 793 O O . LEU A 1 97 ? 0.748 13.708 -14.952 1.00 46.31 97 LEU A O 1
ATOM 797 N N . ASN A 1 98 ? 1.846 15.651 -14.794 1.00 35.28 98 ASN A N 1
ATOM 798 C CA . ASN A 1 98 ? 2.323 15.653 -16.175 1.00 35.28 98 ASN A CA 1
ATOM 799 C C . ASN A 1 98 ? 3.559 14.744 -16.203 1.00 35.28 98 ASN A C 1
ATOM 801 O O . ASN A 1 98 ? 4.694 15.224 -16.227 1.00 35.28 98 ASN A O 1
ATOM 805 N N . LEU A 1 99 ? 3.346 13.428 -16.104 1.00 45.94 99 LEU A N 1
ATOM 806 C CA . LEU A 1 99 ? 4.372 12.418 -16.337 1.00 45.94 99 LEU A CA 1
ATOM 807 C C . LEU A 1 99 ? 4.686 12.448 -17.834 1.00 45.94 99 LEU A C 1
ATOM 809 O O . LEU A 1 99 ? 4.242 11.607 -18.609 1.00 45.94 99 LEU A O 1
ATOM 813 N N . HIS A 1 100 ? 5.460 13.446 -18.259 1.00 32.28 100 HIS A N 1
ATOM 814 C CA . HIS A 1 100 ? 6.236 13.314 -19.478 1.00 32.28 100 HIS A CA 1
ATOM 815 C C . HIS A 1 100 ? 7.179 12.137 -19.249 1.00 32.28 100 HIS A C 1
ATOM 817 O O . HIS A 1 100 ? 8.158 12.252 -18.516 1.00 32.28 100 HIS A O 1
ATOM 823 N N . MET A 1 101 ? 6.779 10.997 -19.811 1.00 37.25 101 MET A N 1
ATOM 824 C CA . MET A 1 101 ? 7.482 9.726 -19.923 1.00 37.25 101 MET A CA 1
ATOM 825 C C . MET A 1 101 ? 9.002 9.925 -19.831 1.00 37.25 101 MET A C 1
ATOM 827 O O . MET A 1 101 ? 9.663 10.303 -20.799 1.00 37.25 101 MET A O 1
ATOM 831 N N . CYS A 1 102 ? 9.557 9.743 -18.633 1.00 36.47 102 CYS A N 1
ATOM 832 C CA . CYS A 1 102 ? 10.984 9.919 -18.421 1.00 36.47 102 CYS A CA 1
ATOM 833 C C . CYS A 1 102 ? 11.656 8.617 -18.855 1.00 36.47 102 CYS A C 1
ATOM 835 O O . CYS A 1 102 ? 11.562 7.597 -18.176 1.00 36.47 102 CYS A O 1
ATOM 837 N N . HIS A 1 103 ? 12.264 8.650 -20.042 1.00 30.97 103 HIS A N 1
ATOM 838 C CA . HIS A 1 103 ? 13.007 7.538 -20.625 1.00 30.97 103 HIS A CA 1
ATOM 839 C C . HIS A 1 103 ? 14.046 6.946 -19.647 1.00 30.97 103 HIS A C 1
ATOM 841 O O . HIS A 1 103 ? 14.640 7.684 -18.854 1.00 30.97 103 HIS A O 1
ATOM 847 N N . PRO A 1 104 ? 14.361 5.641 -19.768 1.00 35.59 104 PRO A N 1
ATOM 848 C CA . PRO A 1 104 ? 15.204 4.883 -18.833 1.00 35.59 104 PRO A CA 1
ATOM 849 C C . PRO A 1 104 ? 16.700 5.269 -18.835 1.00 35.59 104 PRO A C 1
ATOM 851 O O . PRO A 1 104 ? 17.525 4.537 -18.30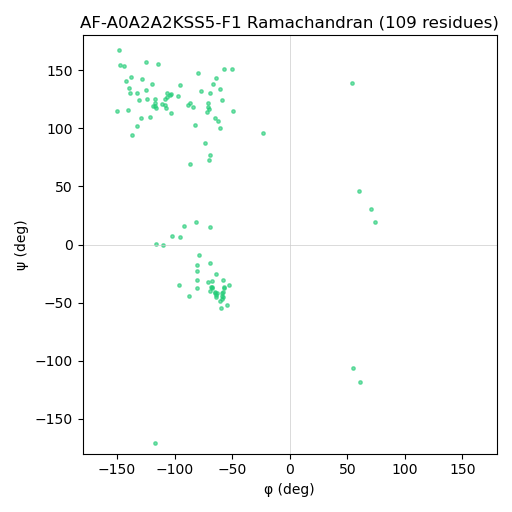0 1.00 35.59 104 PRO A O 1
ATOM 854 N N . LEU A 1 105 ? 17.080 6.415 -19.411 1.00 35.50 105 LEU A N 1
ATOM 855 C CA . LEU A 1 105 ? 18.472 6.868 -19.522 1.00 35.50 105 LEU A CA 1
ATOM 856 C C . LEU A 1 105 ? 18.786 8.167 -18.763 1.00 35.50 105 LEU A C 1
ATOM 858 O O . LEU A 1 105 ? 19.939 8.587 -18.743 1.00 35.50 105 LEU A O 1
ATOM 862 N N . ASN A 1 106 ? 17.828 8.785 -18.065 1.00 30.62 106 ASN A N 1
ATOM 863 C CA . ASN A 1 106 ? 18.080 10.045 -17.343 1.00 30.62 106 ASN A CA 1
ATOM 864 C C . ASN A 1 106 ? 18.747 9.889 -15.957 1.00 30.62 106 ASN A C 1
ATOM 866 O O . ASN A 1 106 ? 18.735 10.820 -15.154 1.00 30.62 106 ASN A O 1
ATOM 870 N N . CYS A 1 107 ? 19.390 8.750 -15.678 1.00 37.41 107 CYS A N 1
ATOM 871 C CA . CYS A 1 107 ? 20.164 8.524 -14.448 1.00 37.41 107 CYS A CA 1
ATOM 872 C C . CYS A 1 107 ? 21.663 8.865 -14.548 1.00 37.41 107 CYS A C 1
ATOM 874 O O . CYS A 1 107 ? 22.415 8.494 -13.652 1.00 37.41 107 CYS A O 1
ATOM 876 N N . PHE A 1 108 ? 22.116 9.609 -15.563 1.00 31.08 108 PHE A N 1
ATOM 877 C CA . PHE A 1 108 ? 23.485 10.134 -15.579 1.00 31.08 108 PHE A CA 1
ATOM 878 C C . PHE A 1 108 ? 23.532 11.617 -15.944 1.00 31.08 108 PHE A C 1
ATOM 880 O O . PHE A 1 108 ? 23.500 11.984 -17.113 1.00 31.08 108 PHE A O 1
ATOM 887 N N . LYS A 1 109 ? 23.712 12.462 -14.926 1.00 24.42 109 LYS A N 1
ATOM 888 C CA . LYS A 1 109 ? 24.588 13.636 -15.013 1.00 24.42 109 LYS A CA 1
ATOM 889 C C . LYS A 1 109 ? 25.401 13.728 -13.722 1.00 24.42 109 LYS A C 1
ATOM 891 O O . LYS A 1 109 ? 24.937 14.258 -12.721 1.00 24.42 109 LYS A O 1
ATOM 896 N N . LEU A 1 110 ? 26.599 13.146 -13.779 1.00 30.52 110 LEU A N 1
ATOM 897 C CA . LEU A 1 110 ? 27.754 13.580 -13.000 1.00 30.52 110 LEU A CA 1
ATOM 898 C C . LEU A 1 110 ? 28.211 14.916 -13.590 1.00 30.52 110 LEU A C 1
ATOM 900 O O . LEU A 1 110 ? 28.569 14.940 -14.766 1.00 30.52 110 LEU A O 1
ATOM 904 N N . TRP A 1 111 ? 28.177 15.977 -12.792 1.00 30.94 111 TRP A N 1
ATOM 905 C CA . TRP A 1 111 ? 29.169 17.051 -12.794 1.00 30.94 111 TRP A CA 1
ATOM 906 C C . TRP A 1 111 ? 29.480 17.362 -11.334 1.00 30.94 111 TRP A C 1
ATOM 908 O O . TRP A 1 111 ? 28.504 17.460 -10.553 1.00 30.94 111 TRP A O 1
#

Foldseek 3Di:
DDFDWDWDDDDQWIWTAGPVVGDIDTHGLLQFDDWDDDPQWIWTFGQPDIDIDGRHDPSVVVRVVSVVSSVVNVVVCVVVVHDGPCVVGPRPPPDDPPCPPDDPPPPDDDD

Sequence (111 aa):
MAIKGEARVQYSSLVIEGKYPKFEMRIPLVKIGYIESEGDILDVRGCEFRILLFGIENAASIRDWLRFLVVRQRVPHSLIGLPFEWQVQPVQDDKRLNLHMCHPLNCFKLW

Solvent-accessible surface area (backbone atoms only — not comparable to full-atom values): 6850 Å² total; per-residue (Å²): 138,90,69,66,62,52,77,46,80,55,97,66,24,40,35,38,38,29,76,64,71,74,46,78,47,79,41,53,32,68,55,53,73,46,75,48,57,59,80,39,28,33,42,43,28,27,51,91,48,76,46,79,46,72,84,38,83,62,19,60,60,52,43,54,51,52,51,52,53,28,53,63,50,38,54,60,41,55,75,73,65,56,83,52,64,66,79,78,40,73,59,68,81,81,64,87,76,82,73,71,80,78,62,101,70,80,86,71,82,90,127

Nearest PDB structures (foldseek):
  8y8y-assembly1_A  TM=6.960E-01  e=1.483E-01  Homo sapiens
  6qlz-assembly3_C  TM=6.541E-01  e=1.037E-01  Homo sapiens
  4uzr-assembly1_B  TM=4.594E-01  e=4.782E-02  Pyrococcus horikoshii
  2lyd-assembly1_A  TM=6.398E-01  e=2.690E-01  Drosophila melanogaster
  2m3x-assembly1_A  TM=4.658E-01  e=1.574E-01  Pyrococcus horikoshii OT3